Protein AF-A0A2E5JJG6-F1 (afdb_monomer_lite)

Foldseek 3Di:
DDDDDPCPPVVNPVVVVVVVPPPPVLVVVLVVCCVVVVDPVVSVVSVVVVVVVVVLLVLLCVCVVCCVVVVNDPVRSNVSSVVSSVVSVVVVVVVVVVD

Radius of gyration: 17.97 Å; chains: 1; bounding box: 39×38×45 Å

Secondary structure (DSSP, 8-state):
-----TT--HHHHHHHHHHHHS-HHHHHHHHHHHHHH--HHHHHHHHHHHHHHHHHHHGGGHHHHTHHHHT--HHHHHHHHHHHHHHHHHHHHHHTT--

Sequence (99 aa):
MGGRSTWLSGKKIGLAGFLTALPLTTLLALAFSQIEWGDSKQTVEYAKSVFVAIPVSILFFVPFLMADKFNLNFWTCYSMGIALLGLGYFIHAYASKFV

Structure (mmCIF, N/CA/C/O backbone):
data_AF-A0A2E5JJG6-F1
#
_entry.id   AF-A0A2E5JJG6-F1
#
loop_
_atom_site.group_PDB
_atom_site.id
_atom_site.type_symbol
_atom_site.label_atom_id
_atom_site.label_alt_id
_atom_site.label_comp_id
_atom_site.label_asym_id
_atom_site.label_entity_id
_atom_site.label_seq_id
_atom_site.pdbx_PDB_ins_code
_atom_site.Cartn_x
_atom_site.Cartn_y
_atom_site.Cartn_z
_atom_site.occupancy
_atom_site.B_iso_or_equiv
_atom_site.auth_seq_id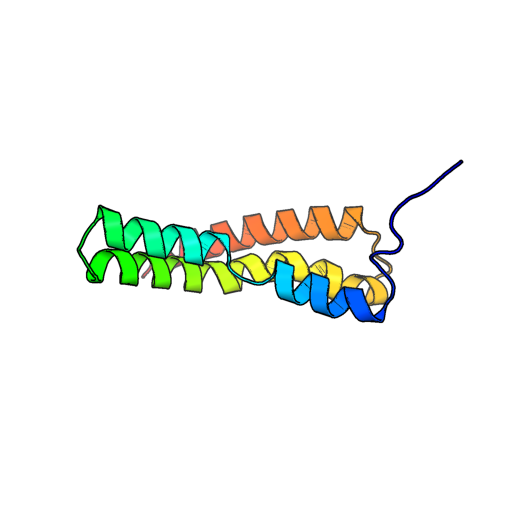
_atom_site.auth_comp_id
_atom_site.auth_asym_id
_atom_site.auth_atom_id
_atom_site.pdbx_PDB_model_num
ATOM 1 N N . MET A 1 1 ? 16.477 21.724 -25.273 1.00 45.44 1 MET A N 1
ATOM 2 C CA . MET A 1 1 ? 15.444 21.962 -24.239 1.00 45.44 1 MET A CA 1
ATOM 3 C C . MET A 1 1 ? 14.796 20.631 -23.890 1.00 45.44 1 MET A C 1
ATOM 5 O O . MET A 1 1 ? 14.281 19.982 -24.786 1.00 45.44 1 MET A O 1
ATOM 9 N N . GLY A 1 2 ? 14.890 20.190 -22.632 1.00 42.97 2 GLY A N 1
ATOM 10 C CA . GLY A 1 2 ? 14.367 18.892 -22.191 1.00 42.97 2 GLY A CA 1
ATOM 11 C C . GLY A 1 2 ? 14.804 18.539 -20.770 1.00 42.97 2 GLY A C 1
ATOM 12 O O . GLY A 1 2 ? 15.446 17.520 -20.557 1.00 42.97 2 GLY A O 1
ATOM 13 N N . GLY A 1 3 ? 14.512 19.406 -19.798 1.00 61.06 3 GLY A N 1
ATOM 14 C CA . GLY A 1 3 ? 14.697 19.070 -18.388 1.00 61.06 3 GLY A CA 1
ATOM 15 C C . GLY A 1 3 ? 13.587 18.131 -17.927 1.00 61.06 3 GLY A C 1
ATOM 16 O O . GLY A 1 3 ? 12.435 18.547 -17.929 1.00 61.06 3 GLY A O 1
ATOM 17 N N . ARG A 1 4 ? 13.911 16.897 -17.517 1.00 46.59 4 ARG A N 1
ATOM 18 C CA . ARG A 1 4 ? 13.031 16.066 -16.674 1.00 46.59 4 ARG A CA 1
ATOM 19 C C . ARG A 1 4 ? 13.850 15.259 -15.655 1.00 46.59 4 ARG A C 1
ATOM 21 O O . ARG A 1 4 ? 14.441 14.237 -15.968 1.00 46.59 4 ARG A O 1
ATOM 28 N N . SER A 1 5 ? 13.857 15.811 -14.438 1.00 49.62 5 SER A N 1
ATOM 29 C CA . SER A 1 5 ? 14.191 15.264 -13.114 1.00 49.62 5 SER A CA 1
ATOM 30 C C . SER A 1 5 ? 15.475 14.454 -12.903 1.00 49.62 5 SER A C 1
ATOM 32 O O . SER A 1 5 ? 15.477 13.234 -12.773 1.00 49.62 5 SER A O 1
ATOM 34 N N . THR A 1 6 ? 16.521 15.200 -12.559 1.00 55.09 6 THR A N 1
ATOM 35 C CA . THR A 1 6 ? 17.684 14.862 -11.712 1.00 55.09 6 THR A CA 1
ATOM 36 C C . THR A 1 6 ? 1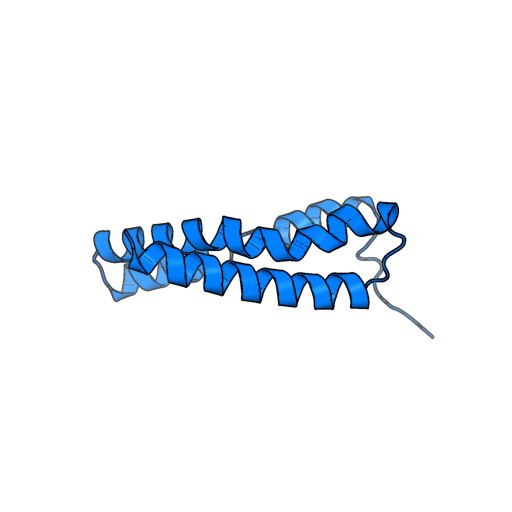7.350 14.324 -10.296 1.00 55.09 6 THR A C 1
ATOM 38 O O . THR A 1 6 ? 18.225 14.235 -9.432 1.00 55.09 6 THR A O 1
ATOM 41 N N . TRP A 1 7 ? 16.101 13.928 -10.024 1.00 52.78 7 TRP A N 1
ATOM 42 C CA . TRP A 1 7 ? 15.646 13.405 -8.727 1.00 52.78 7 TRP A CA 1
ATOM 43 C C . TRP A 1 7 ? 15.741 11.871 -8.605 1.00 52.78 7 TRP A C 1
ATOM 45 O O . TRP A 1 7 ? 15.735 11.360 -7.489 1.00 52.78 7 TRP A O 1
ATOM 55 N N . LEU A 1 8 ? 15.933 11.153 -9.719 1.00 51.84 8 LEU A N 1
ATOM 56 C CA . LEU A 1 8 ? 16.088 9.689 -9.802 1.00 51.84 8 LEU A CA 1
ATOM 57 C C . LEU A 1 8 ? 17.553 9.247 -9.991 1.00 51.84 8 LEU A C 1
ATOM 59 O O . LEU A 1 8 ? 17.834 8.261 -10.665 1.00 51.84 8 LEU A O 1
ATOM 63 N N . SER A 1 9 ? 18.524 9.961 -9.412 1.00 57.66 9 SER A N 1
ATOM 64 C CA . SER A 1 9 ? 19.864 9.372 -9.249 1.00 57.66 9 SER A CA 1
ATOM 65 C C . SER A 1 9 ? 19.697 8.069 -8.456 1.00 57.66 9 SER A C 1
ATOM 67 O O . SER A 1 9 ? 19.045 8.107 -7.418 1.00 57.66 9 SER A O 1
ATOM 69 N N . GLY A 1 10 ? 20.208 6.927 -8.933 1.00 59.12 10 GLY A N 1
ATOM 70 C CA . GLY A 1 10 ? 19.847 5.578 -8.448 1.00 59.12 10 GLY A CA 1
ATOM 71 C C . GLY A 1 10 ? 19.840 5.383 -6.922 1.00 59.12 10 GLY A C 1
ATOM 72 O O . GLY A 1 10 ? 19.011 4.646 -6.396 1.00 59.12 10 GLY A O 1
ATOM 73 N N . LYS A 1 11 ? 20.670 6.134 -6.184 1.00 56.88 11 LYS A N 1
ATOM 74 C CA . LYS A 1 11 ? 20.698 6.166 -4.709 1.00 56.88 11 LYS A CA 1
ATOM 75 C C . LYS A 1 11 ? 19.414 6.735 -4.062 1.00 56.88 11 LYS A C 1
ATOM 77 O O . LYS A 1 11 ? 19.097 6.398 -2.928 1.00 56.88 11 LYS A O 1
ATOM 82 N N . LYS A 1 12 ? 18.670 7.592 -4.770 1.00 67.81 12 LYS A N 1
ATOM 83 C CA . LYS A 1 12 ? 17.406 8.222 -4.343 1.00 67.81 12 LYS A CA 1
ATOM 84 C C . LYS A 1 12 ? 16.165 7.379 -4.654 1.00 67.81 12 LYS A C 1
ATOM 86 O O . LYS A 1 12 ? 15.130 7.624 -4.046 1.00 67.81 12 LYS A O 1
ATOM 91 N N . ILE A 1 13 ? 16.253 6.389 -5.549 1.00 80.25 13 ILE A N 1
ATOM 92 C CA . ILE A 1 13 ? 15.095 5.573 -5.960 1.00 80.25 13 ILE A CA 1
ATOM 93 C C . ILE A 1 13 ? 14.575 4.732 -4.786 1.00 80.25 13 ILE A C 1
ATOM 95 O O . ILE A 1 13 ? 13.375 4.718 -4.535 1.00 80.25 13 ILE A O 1
ATOM 99 N N . GLY A 1 14 ? 15.470 4.103 -4.015 1.00 82.19 14 GLY A N 1
ATOM 100 C CA . GLY A 1 14 ? 15.083 3.310 -2.842 1.00 82.19 14 GLY A CA 1
ATOM 101 C C . GLY A 1 14 ? 14.416 4.145 -1.742 1.00 82.19 14 GLY A C 1
ATOM 102 O O . GLY A 1 14 ? 13.383 3.750 -1.212 1.00 82.19 14 GLY A O 1
ATOM 103 N N . LEU A 1 15 ? 14.956 5.334 -1.449 1.00 84.44 15 LEU A N 1
ATOM 104 C CA . LEU A 1 15 ? 14.347 6.261 -0.486 1.00 84.44 15 LEU A CA 1
ATOM 105 C C . LEU A 1 15 ? 13.004 6.801 -0.982 1.00 84.44 15 LEU A C 1
ATOM 107 O O . LEU A 1 15 ? 12.065 6.886 -0.198 1.00 84.44 15 LEU A O 1
ATOM 111 N N . ALA A 1 16 ? 12.893 7.134 -2.270 1.00 86.19 16 ALA A N 1
ATOM 112 C CA . ALA A 1 16 ? 11.628 7.549 -2.861 1.00 86.19 16 ALA A CA 1
ATOM 113 C C . ALA A 1 16 ? 10.576 6.438 -2.733 1.00 86.19 16 ALA A C 1
ATOM 115 O O . ALA A 1 16 ? 9.488 6.706 -2.239 1.00 86.19 16 ALA A O 1
ATOM 116 N N . GLY A 1 17 ? 10.928 5.193 -3.075 1.00 87.19 17 GLY A N 1
ATOM 117 C CA . GLY A 1 17 ? 10.058 4.025 -2.915 1.00 87.19 17 GLY A CA 1
ATOM 118 C C . GLY A 1 17 ? 9.609 3.809 -1.467 1.00 87.19 17 GLY A C 1
ATOM 119 O O . GLY A 1 17 ? 8.418 3.661 -1.200 1.00 87.19 17 GLY A O 1
ATOM 120 N N . PHE A 1 18 ? 10.545 3.868 -0.515 1.00 88.38 18 PHE A N 1
ATOM 121 C CA . PHE A 1 18 ? 10.238 3.761 0.912 1.00 88.38 18 PHE A CA 1
ATOM 122 C C . PHE A 1 18 ? 9.280 4.861 1.385 1.00 88.38 18 PHE A C 1
ATOM 124 O O . PHE A 1 18 ? 8.261 4.561 1.999 1.00 88.38 18 PHE A O 1
ATOM 131 N N . LEU A 1 19 ? 9.562 6.126 1.055 1.00 90.50 19 LEU A N 1
ATOM 132 C CA . LEU A 1 19 ? 8.705 7.253 1.426 1.00 90.50 19 LEU A CA 1
ATOM 133 C C . LEU A 1 19 ? 7.315 7.150 0.791 1.00 90.50 19 LEU A C 1
ATOM 135 O O . LEU A 1 19 ? 6.334 7.489 1.444 1.00 90.50 19 LEU A O 1
ATOM 139 N N . THR A 1 20 ? 7.210 6.649 -0.445 1.00 88.69 20 THR A N 1
ATOM 140 C CA . THR A 1 20 ? 5.909 6.402 -1.088 1.00 88.69 20 THR A CA 1
ATOM 141 C C . THR A 1 20 ? 5.138 5.245 -0.461 1.00 88.69 20 THR A C 1
ATOM 143 O O . THR A 1 20 ? 3.914 5.243 -0.519 1.00 88.69 20 THR A O 1
ATOM 146 N N . ALA A 1 21 ? 5.830 4.273 0.139 1.00 90.75 21 ALA A N 1
ATOM 147 C CA . ALA A 1 21 ? 5.207 3.147 0.828 1.00 90.75 21 ALA A CA 1
ATOM 148 C C . ALA A 1 21 ? 4.751 3.496 2.255 1.00 90.75 21 ALA A C 1
ATOM 150 O O . ALA A 1 21 ? 3.988 2.736 2.851 1.00 90.75 21 ALA A O 1
ATOM 151 N N . LEU A 1 22 ? 5.201 4.629 2.815 1.00 93.75 22 LEU A N 1
ATOM 152 C CA . LEU A 1 22 ? 4.718 5.086 4.112 1.00 93.75 22 LEU A CA 1
ATOM 153 C C . LEU A 1 22 ? 3.205 5.344 4.046 1.00 93.75 22 LEU A C 1
ATOM 155 O O . LEU A 1 22 ? 2.732 6.015 3.125 1.00 93.75 22 LEU A O 1
ATOM 159 N N . PRO A 1 23 ? 2.436 4.899 5.052 1.00 93.06 23 PRO A N 1
ATOM 160 C CA . PRO A 1 23 ? 0.990 5.064 5.077 1.00 93.06 23 PRO A CA 1
ATOM 161 C C . PRO A 1 23 ? 0.621 6.480 5.554 1.00 93.06 23 PRO A C 1
ATOM 163 O O . PRO A 1 23 ? -0.084 6.657 6.544 1.00 93.06 23 PRO A O 1
ATOM 166 N N . LEU A 1 24 ? 1.128 7.515 4.874 1.00 94.31 24 LEU A N 1
ATOM 167 C CA . LEU A 1 24 ? 0.966 8.922 5.266 1.00 94.31 24 LEU A CA 1
ATOM 168 C C . LEU A 1 24 ? -0.511 9.324 5.336 1.00 94.31 24 LEU A C 1
ATOM 170 O O . LEU A 1 24 ? -0.931 9.996 6.275 1.00 94.31 24 LEU A O 1
ATOM 174 N N . THR A 1 25 ? -1.312 8.861 4.377 1.00 93.50 25 THR A N 1
ATOM 175 C CA . THR A 1 25 ? -2.763 9.082 4.363 1.00 93.50 25 THR A CA 1
ATOM 176 C C . THR A 1 25 ? -3.454 8.386 5.532 1.00 93.50 25 THR A C 1
ATOM 178 O O . THR A 1 25 ? -4.327 8.977 6.158 1.00 93.50 25 THR A O 1
ATOM 181 N N . THR A 1 26 ? -3.037 7.169 5.885 1.00 93.12 26 THR A N 1
ATOM 182 C CA . THR A 1 26 ? -3.545 6.450 7.060 1.00 93.12 26 THR A CA 1
ATOM 183 C C . THR A 1 26 ? -3.181 7.158 8.358 1.00 93.12 26 THR A C 1
ATOM 185 O O . THR A 1 26 ? -4.032 7.259 9.232 1.00 93.12 26 THR A O 1
ATOM 188 N N . LEU A 1 27 ? -1.951 7.668 8.492 1.00 94.38 27 LEU A N 1
ATOM 189 C CA . LEU A 1 27 ? -1.520 8.414 9.680 1.00 94.38 27 LEU A CA 1
ATOM 190 C C . LEU A 1 27 ? -2.400 9.649 9.896 1.00 94.38 27 LEU A C 1
ATOM 192 O O . LEU A 1 27 ? -2.881 9.871 11.004 1.00 94.38 27 LEU A O 1
ATOM 196 N N . LEU A 1 28 ? -2.661 10.410 8.827 1.00 94.81 28 LEU A N 1
ATOM 197 C CA . LEU A 1 28 ? -3.566 11.559 8.876 1.00 94.81 28 LEU A CA 1
ATOM 198 C C . LEU A 1 28 ? -5.002 11.138 9.207 1.00 94.81 28 LEU A C 1
ATOM 200 O O . LEU A 1 28 ? -5.630 11.742 10.072 1.00 94.81 28 LEU A O 1
ATOM 204 N N . ALA A 1 29 ? -5.509 10.081 8.567 1.00 92.00 29 ALA A N 1
ATOM 205 C CA . ALA A 1 29 ? -6.857 9.581 8.816 1.00 92.00 29 ALA A CA 1
ATOM 206 C C . ALA A 1 29 ? -7.045 9.102 10.264 1.00 92.00 29 ALA A C 1
ATOM 208 O O . ALA A 1 29 ? -8.068 9.410 10.859 1.00 92.00 29 ALA A O 1
ATOM 209 N N . LEU A 1 30 ? -6.058 8.413 10.848 1.00 92.12 30 LEU A N 1
ATOM 210 C CA . LEU A 1 30 ? -6.083 7.975 12.249 1.00 92.12 30 LEU A CA 1
ATOM 211 C C . LEU A 1 30 ? -6.012 9.151 13.230 1.00 92.12 30 LEU A C 1
ATOM 213 O O . LEU A 1 30 ? -6.690 9.150 14.255 1.00 92.12 30 LEU A O 1
ATOM 217 N N . ALA A 1 31 ? -5.192 10.162 12.928 1.00 92.25 31 ALA A N 1
ATOM 218 C CA . ALA A 1 31 ? -5.103 11.360 13.755 1.00 92.25 31 ALA A CA 1
ATOM 219 C C . ALA A 1 31 ? -6.442 12.111 13.777 1.00 92.25 31 ALA A C 1
ATOM 221 O O . ALA A 1 31 ? -6.944 12.442 14.849 1.00 92.25 31 ALA A O 1
ATOM 222 N N . PHE A 1 32 ? -7.051 12.325 12.607 1.00 92.06 32 PHE A N 1
ATOM 223 C CA . PHE A 1 32 ? -8.364 12.962 12.521 1.00 92.06 32 PHE A CA 1
ATOM 224 C C . PHE A 1 32 ? -9.474 12.096 13.109 1.00 92.06 32 PHE A C 1
ATOM 226 O O . PHE A 1 32 ? -10.330 12.633 13.801 1.00 92.06 32 PHE A O 1
ATOM 233 N N . SER A 1 33 ? -9.440 10.776 12.922 1.00 87.88 33 SER A N 1
ATOM 234 C CA . SER A 1 33 ? -10.449 9.887 13.500 1.00 87.88 33 SER A CA 1
ATOM 235 C C . SER A 1 33 ? -10.432 9.910 15.025 1.00 87.88 33 SER A C 1
ATOM 237 O O . SER A 1 33 ? -11.488 9.916 15.646 1.00 87.88 33 SER A O 1
ATOM 239 N N . GLN A 1 34 ? -9.248 9.975 15.642 1.00 88.31 34 GLN A N 1
ATOM 240 C CA . GLN A 1 34 ? -9.130 10.071 17.095 1.00 88.31 34 GLN A CA 1
ATOM 241 C C . GLN A 1 34 ? -9.662 11.405 17.631 1.00 88.31 34 GLN A C 1
ATOM 243 O O . GLN A 1 34 ? -10.279 11.429 18.694 1.00 88.31 34 GLN A O 1
ATOM 248 N N . ILE A 1 35 ? -9.424 12.501 16.904 1.00 90.12 35 ILE A N 1
ATOM 249 C CA . ILE A 1 35 ? -9.934 13.832 17.259 1.00 90.12 35 ILE A CA 1
ATOM 250 C C . ILE A 1 35 ? -11.461 13.882 17.113 1.00 90.12 35 ILE A C 1
ATOM 252 O O . ILE A 1 35 ? -12.129 14.428 17.984 1.00 90.12 35 ILE A O 1
ATOM 256 N N . GLU A 1 36 ? -11.997 13.306 16.036 1.00 88.25 36 GLU A N 1
ATOM 257 C CA . GLU A 1 36 ? -13.424 13.338 15.703 1.00 88.25 36 GLU A CA 1
ATOM 258 C C . GLU A 1 36 ? -14.252 12.404 16.593 1.00 88.25 36 GLU A C 1
ATOM 260 O O . GLU A 1 36 ? -15.260 12.809 17.165 1.00 88.25 36 GLU A O 1
ATOM 265 N N . TRP A 1 37 ? -13.845 11.139 16.717 1.00 83.62 37 TRP A N 1
ATOM 266 C CA . TRP A 1 37 ? -14.652 10.129 17.399 1.00 83.62 37 TRP A CA 1
ATOM 267 C C . TRP A 1 37 ? -14.435 10.118 18.908 1.00 83.62 37 TRP A C 1
ATOM 269 O O . TRP A 1 37 ? -15.316 9.665 19.635 1.00 83.62 37 TRP A O 1
ATOM 279 N N . GLY A 1 38 ? -13.266 10.548 19.398 1.00 78.69 38 GLY A N 1
ATOM 280 C CA . GLY A 1 38 ? -12.889 10.467 20.817 1.00 78.69 38 GLY A CA 1
ATOM 281 C C . GLY A 1 38 ? -12.864 9.042 21.402 1.00 78.69 38 GLY A C 1
ATOM 282 O O . GLY A 1 38 ? -12.475 8.858 22.554 1.00 78.69 38 GLY A O 1
ATOM 283 N N . ASP A 1 39 ? -13.254 8.032 20.618 1.00 75.50 39 ASP A N 1
ATOM 284 C CA . ASP A 1 39 ? -13.342 6.625 20.980 1.00 75.50 39 ASP A CA 1
ATOM 285 C C . ASP A 1 39 ? -12.178 5.850 20.356 1.00 75.50 39 ASP A C 1
ATOM 287 O O . ASP A 1 39 ? -12.139 5.549 19.156 1.00 75.50 39 ASP A O 1
ATOM 291 N N . SER A 1 40 ? -11.237 5.461 21.215 1.00 77.88 40 SER A N 1
ATOM 292 C CA . SER A 1 40 ? -10.075 4.660 20.839 1.00 77.88 40 SER A CA 1
ATOM 293 C C . SER A 1 40 ? -10.451 3.326 20.182 1.00 77.88 40 SER A C 1
ATOM 295 O O . SER A 1 40 ? -9.656 2.791 19.410 1.00 77.88 40 SER A O 1
ATOM 297 N N . LYS A 1 41 ? -11.646 2.771 20.430 1.00 87.62 41 LYS A N 1
ATOM 298 C CA . LYS A 1 41 ? -12.082 1.504 19.831 1.00 87.62 41 LYS A CA 1
ATOM 299 C C . LYS A 1 41 ? -12.321 1.640 18.329 1.00 87.62 41 LYS A C 1
ATOM 301 O O . LYS A 1 41 ? -11.849 0.796 17.573 1.00 87.62 41 LYS A O 1
ATOM 306 N N . GLN A 1 42 ? -13.005 2.695 17.887 1.00 86.81 42 GLN A N 1
ATOM 307 C CA . GLN A 1 42 ? -13.281 2.915 16.462 1.00 86.81 42 GLN A CA 1
ATOM 308 C C . GLN A 1 42 ? -11.999 3.211 15.677 1.00 86.81 42 GLN A C 1
ATOM 310 O O . GLN A 1 42 ? -11.778 2.629 14.614 1.00 86.81 42 GLN A O 1
ATOM 315 N N . THR A 1 43 ? -11.107 4.032 16.238 1.00 89.56 43 THR A N 1
ATOM 316 C CA . THR A 1 43 ? -9.776 4.292 15.666 1.00 89.56 43 THR A CA 1
ATOM 317 C C . THR A 1 43 ? -8.961 2.999 15.521 1.00 89.56 43 THR A C 1
ATOM 319 O O . THR A 1 43 ? -8.342 2.768 14.481 1.00 89.56 43 THR A O 1
ATOM 322 N N . VAL A 1 44 ? -8.989 2.114 16.526 1.00 91.25 44 VAL A N 1
ATOM 323 C CA . VAL A 1 44 ? -8.298 0.812 16.478 1.00 91.25 44 VAL A CA 1
ATOM 324 C C . VAL A 1 44 ? -8.901 -0.120 15.424 1.00 91.25 44 VAL A C 1
ATOM 326 O O . VAL A 1 44 ? -8.148 -0.756 14.687 1.00 91.25 44 VAL A O 1
ATOM 329 N N . GLU A 1 45 ? -10.228 -0.201 15.304 1.00 91.62 45 GLU A N 1
ATOM 330 C CA . GLU A 1 45 ? -10.874 -0.998 14.248 1.00 91.62 45 GLU A CA 1
ATOM 331 C C . GLU A 1 45 ? -10.534 -0.475 12.845 1.00 91.62 45 GLU A C 1
ATOM 333 O O . GLU A 1 45 ? -10.234 -1.260 11.943 1.00 91.62 45 GLU A O 1
ATOM 338 N N . TYR A 1 46 ? -10.471 0.846 12.665 1.00 90.69 46 TYR A N 1
ATOM 339 C CA . TYR A 1 46 ? -10.012 1.439 11.410 1.00 90.69 46 TYR A CA 1
ATOM 340 C C . TYR A 1 46 ? -8.553 1.067 11.099 1.00 90.69 46 TYR A C 1
ATOM 342 O O . TYR A 1 46 ? -8.251 0.636 9.984 1.00 90.69 46 TYR A O 1
ATOM 350 N N . ALA A 1 47 ? -7.651 1.135 12.085 1.00 92.81 47 ALA A N 1
ATOM 351 C CA . ALA A 1 47 ? -6.259 0.713 11.914 1.00 92.81 47 ALA A CA 1
ATOM 352 C C . ALA A 1 47 ? -6.141 -0.770 11.512 1.00 92.81 47 ALA A C 1
ATOM 354 O O . ALA A 1 47 ? -5.367 -1.103 10.612 1.00 92.81 47 ALA A O 1
ATOM 355 N N . LYS A 1 48 ? -6.934 -1.659 12.131 1.00 93.12 48 LYS A N 1
ATOM 356 C CA . LYS A 1 48 ? -7.004 -3.085 11.763 1.00 93.12 48 LYS A CA 1
ATOM 357 C C . LYS A 1 48 ? -7.487 -3.276 10.326 1.00 93.12 48 LYS A C 1
ATOM 359 O O . LYS A 1 48 ? -6.887 -4.051 9.586 1.00 93.12 48 LYS A O 1
ATOM 364 N N . SER A 1 49 ? -8.528 -2.550 9.920 1.00 92.38 49 SER A N 1
ATOM 365 C CA . SER A 1 49 ? -9.049 -2.590 8.549 1.00 92.38 49 SER A CA 1
ATOM 366 C C . SER A 1 49 ? -7.978 -2.195 7.527 1.00 92.38 49 SER A C 1
ATOM 368 O O . SER A 1 49 ? -7.738 -2.917 6.556 1.00 92.38 49 SER A O 1
ATOM 370 N N . VAL A 1 50 ? -7.244 -1.107 7.787 1.00 93.31 50 VAL A N 1
ATOM 371 C CA . VAL A 1 50 ? -6.133 -0.685 6.922 1.00 93.31 50 VAL A CA 1
ATOM 372 C C . VAL A 1 50 ? -5.022 -1.733 6.886 1.00 93.31 50 VAL A C 1
ATOM 374 O O . VAL A 1 50 ? -4.506 -2.027 5.810 1.00 93.31 50 VAL A O 1
ATOM 377 N N . PHE A 1 51 ? -4.671 -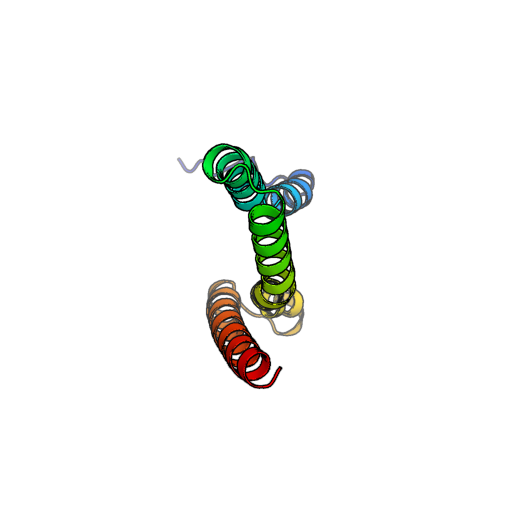2.330 8.026 1.00 93.31 51 PHE A N 1
ATOM 378 C CA . PHE A 1 51 ? -3.654 -3.379 8.080 1.00 93.31 51 PHE A CA 1
ATOM 379 C C . PHE A 1 51 ? -4.001 -4.566 7.173 1.00 93.31 51 PHE A C 1
ATOM 381 O O . PHE A 1 51 ? -3.139 -5.043 6.439 1.00 93.31 51 PHE A O 1
ATOM 388 N N . VAL A 1 52 ? -5.264 -5.000 7.154 1.00 91.44 52 VAL A N 1
ATOM 389 C CA . VAL A 1 52 ? -5.733 -6.089 6.279 1.00 91.44 52 VAL A CA 1
ATOM 390 C C . VAL A 1 52 ? -5.715 -5.693 4.795 1.00 91.44 52 VAL A C 1
ATOM 392 O O . VAL A 1 52 ? -5.477 -6.538 3.930 1.00 91.44 52 VAL A O 1
ATOM 395 N N . ALA A 1 53 ? -5.887 -4.409 4.477 1.00 91.69 53 ALA A N 1
ATOM 396 C CA . ALA A 1 53 ? -5.777 -3.916 3.105 1.00 91.69 53 ALA A CA 1
ATOM 397 C C . ALA A 1 53 ? -4.334 -3.937 2.562 1.00 91.69 53 ALA A C 1
ATOM 399 O O . ALA A 1 53 ? -4.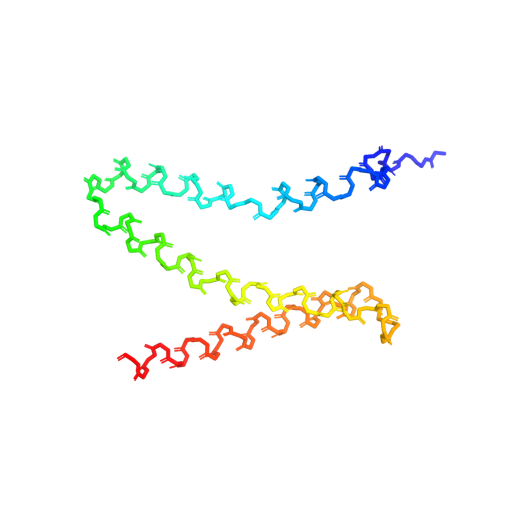149 -3.996 1.345 1.00 91.69 53 ALA A O 1
ATOM 400 N N . ILE A 1 54 ? -3.306 -3.921 3.422 1.00 94.00 54 ILE A N 1
ATOM 401 C CA . ILE A 1 54 ? -1.894 -3.919 2.998 1.00 94.00 54 ILE A CA 1
ATOM 402 C C . ILE A 1 54 ? -1.518 -5.206 2.233 1.00 94.00 54 ILE A C 1
ATOM 404 O O . ILE A 1 54 ? -1.001 -5.097 1.124 1.00 94.00 54 ILE A O 1
ATOM 408 N N . PRO A 1 55 ? -1.795 -6.429 2.728 1.00 92.31 55 PRO A N 1
ATOM 409 C CA . PRO A 1 55 ? -1.573 -7.651 1.954 1.00 92.31 55 PRO A CA 1
ATOM 410 C C . PRO A 1 55 ? -2.238 -7.644 0.575 1.00 92.31 55 PRO A C 1
ATOM 412 O O . PRO A 1 55 ? -1.641 -8.097 -0.400 1.00 92.31 55 PRO A O 1
ATOM 415 N N . VAL A 1 56 ? -3.452 -7.092 0.474 1.00 94.62 56 VAL A N 1
ATOM 416 C CA . VAL A 1 56 ? -4.152 -6.958 -0.809 1.00 94.62 56 VAL A CA 1
ATOM 417 C C . VAL A 1 56 ? -3.424 -5.958 -1.708 1.00 94.62 56 VAL A C 1
ATOM 419 O O . VAL A 1 56 ? -3.226 -6.238 -2.887 1.00 94.62 56 VAL A O 1
ATOM 422 N N . SER A 1 57 ? -2.963 -4.827 -1.164 1.00 94.44 57 SER A N 1
ATOM 423 C CA . SER A 1 57 ? -2.262 -3.799 -1.939 1.00 94.44 57 SER A CA 1
ATOM 424 C C . SER A 1 57 ? -0.903 -4.265 -2.476 1.00 94.44 57 SER A C 1
ATOM 426 O O . SER A 1 57 ? -0.486 -3.826 -3.549 1.00 94.44 57 SER A O 1
ATOM 428 N N . ILE A 1 58 ? -0.251 -5.222 -1.804 1.00 95.38 58 ILE A N 1
ATOM 429 C CA . ILE A 1 58 ? 1.001 -5.843 -2.267 1.00 95.38 58 ILE A CA 1
ATOM 430 C C . ILE A 1 58 ? 0.830 -6.527 -3.636 1.00 95.38 58 ILE A C 1
ATOM 432 O O . ILE A 1 58 ? 1.772 -6.534 -4.433 1.00 95.38 58 ILE A O 1
ATOM 436 N N . LEU A 1 59 ? -0.368 -7.031 -3.966 1.00 96.75 59 LEU A N 1
ATOM 437 C CA . LEU A 1 59 ? -0.644 -7.688 -5.253 1.00 96.75 59 LEU A CA 1
ATOM 438 C C . LEU A 1 59 ? -0.365 -6.790 -6.465 1.00 96.75 59 LEU A C 1
ATOM 440 O O . LEU A 1 59 ? 0.031 -7.293 -7.516 1.00 96.75 59 LEU A O 1
ATOM 444 N N . PHE A 1 60 ? -0.492 -5.469 -6.315 1.00 97.44 60 PHE A N 1
ATOM 445 C CA . PHE A 1 60 ? -0.150 -4.505 -7.362 1.00 97.44 60 PHE A CA 1
ATOM 446 C C . PHE A 1 60 ? 1.305 -4.617 -7.826 1.00 97.44 60 PHE A C 1
ATOM 448 O O . PHE A 1 60 ? 1.602 -4.449 -9.008 1.00 97.44 60 PHE A O 1
ATOM 455 N N . PHE A 1 61 ? 2.221 -4.891 -6.896 1.00 96.56 61 PHE A N 1
ATOM 456 C CA . PHE A 1 61 ? 3.657 -4.884 -7.159 1.00 96.56 61 PHE A CA 1
ATOM 457 C C . PHE A 1 61 ? 4.154 -6.203 -7.759 1.00 96.56 61 PHE A C 1
ATOM 459 O O . PHE A 1 61 ? 5.252 -6.238 -8.309 1.00 96.56 61 PHE A O 1
ATOM 466 N N . VAL A 1 62 ? 3.357 -7.277 -7.709 1.00 97.12 62 VAL A N 1
ATOM 467 C CA . VAL A 1 62 ? 3.757 -8.615 -8.178 1.00 97.12 62 VAL A CA 1
ATOM 468 C C . VAL A 1 62 ? 4.236 -8.614 -9.641 1.00 97.12 62 VAL A C 1
ATOM 470 O O . VAL A 1 62 ? 5.337 -9.110 -9.885 1.00 97.12 62 VAL A O 1
ATOM 473 N N . PRO A 1 63 ? 3.525 -8.012 -10.618 1.00 97.00 63 PRO A N 1
ATOM 474 C CA . PRO A 1 63 ? 4.003 -7.964 -12.002 1.00 97.00 63 PRO A CA 1
ATOM 475 C C . PRO A 1 63 ? 5.304 -7.170 -12.152 1.00 97.00 63 PRO A C 1
ATOM 477 O O . PRO A 1 63 ? 6.168 -7.553 -12.935 1.00 97.00 63 PRO A O 1
ATOM 480 N N . PHE A 1 64 ? 5.477 -6.102 -11.364 1.00 96.50 64 PHE A N 1
ATOM 481 C CA . PHE A 1 64 ? 6.700 -5.299 -11.365 1.00 96.50 64 PHE A CA 1
ATOM 482 C C . PHE A 1 64 ? 7.906 -6.084 -10.834 1.00 96.50 64 PHE A C 1
ATOM 484 O O . PHE A 1 64 ? 8.981 -5.993 -11.418 1.00 96.50 64 PHE A O 1
ATOM 491 N N . LEU A 1 65 ? 7.733 -6.911 -9.795 1.00 95.62 65 LEU A N 1
ATOM 492 C CA . LEU A 1 65 ? 8.787 -7.804 -9.282 1.00 95.62 65 LEU A CA 1
ATOM 493 C C . LEU A 1 65 ? 9.210 -8.872 -10.301 1.00 95.62 65 LEU A C 1
ATOM 495 O O . LEU A 1 65 ? 10.315 -9.403 -10.235 1.00 95.62 65 LEU A O 1
ATOM 499 N N . MET A 1 66 ? 8.320 -9.203 -11.235 1.00 96.62 66 MET A N 1
ATOM 500 C CA . MET A 1 66 ? 8.526 -10.222 -12.261 1.00 96.62 66 MET A CA 1
ATOM 501 C C . MET A 1 66 ? 8.919 -9.617 -13.620 1.00 96.62 66 MET A C 1
ATOM 503 O O . MET A 1 66 ? 9.176 -10.368 -14.561 1.00 96.62 66 MET A O 1
ATOM 507 N N . ALA A 1 67 ? 8.996 -8.287 -13.732 1.00 96.94 67 ALA A N 1
ATOM 508 C CA . ALA A 1 67 ? 9.139 -7.587 -15.006 1.00 96.94 67 ALA A CA 1
ATOM 509 C C . ALA A 1 67 ? 10.382 -8.028 -15.790 1.00 96.94 67 ALA A C 1
ATOM 511 O O . ALA A 1 67 ? 10.264 -8.391 -16.961 1.00 96.94 67 ALA A O 1
ATOM 512 N N . ASP A 1 68 ? 11.540 -8.103 -15.130 1.00 94.06 68 ASP A N 1
ATOM 513 C CA . ASP A 1 68 ? 12.799 -8.509 -15.767 1.00 94.06 68 ASP A CA 1
ATOM 514 C C . ASP A 1 68 ? 12.777 -9.979 -16.211 1.00 94.06 68 ASP A C 1
ATOM 516 O O . ASP A 1 68 ? 13.318 -10.330 -17.259 1.00 94.06 68 ASP A O 1
ATOM 520 N N . LYS A 1 69 ? 12.097 -10.845 -15.448 1.00 96.31 69 LYS A N 1
ATOM 521 C CA . LYS A 1 69 ? 12.012 -12.285 -15.731 1.00 96.31 69 LYS A CA 1
ATOM 522 C C . LYS A 1 69 ? 11.172 -12.590 -16.973 1.00 96.31 69 LYS A C 1
ATOM 524 O O . LYS A 1 69 ? 11.485 -13.534 -17.693 1.00 96.31 69 LYS A O 1
ATOM 529 N N . PHE A 1 70 ? 10.110 -11.821 -17.211 1.00 95.75 70 PHE A N 1
ATOM 530 C CA . PHE A 1 70 ? 9.183 -12.033 -18.333 1.00 95.75 70 PHE A CA 1
ATOM 531 C C . PHE A 1 70 ? 9.280 -10.952 -19.415 1.00 95.75 70 PHE A C 1
ATOM 533 O O . PHE A 1 70 ? 8.458 -10.935 -20.327 1.00 95.75 70 PHE A O 1
ATOM 540 N N . ASN A 1 71 ? 10.276 -10.065 -19.328 1.00 95.38 71 ASN A N 1
ATOM 541 C CA . ASN A 1 71 ? 10.473 -8.946 -20.250 1.00 95.38 71 ASN A CA 1
ATOM 542 C C . ASN A 1 71 ? 9.212 -8.061 -20.390 1.00 95.38 71 ASN A C 1
ATOM 544 O O . ASN A 1 71 ? 8.826 -7.644 -21.482 1.00 95.38 71 ASN A O 1
ATOM 548 N N . LEU A 1 72 ? 8.522 -7.812 -19.272 1.00 96.25 72 LEU A N 1
ATOM 549 C CA . LEU A 1 72 ? 7.285 -7.031 -19.260 1.00 96.25 72 LEU A CA 1
ATOM 550 C C . LEU A 1 72 ? 7.601 -5.538 -19.320 1.00 96.25 72 LEU A C 1
ATOM 552 O O . LEU A 1 72 ? 8.452 -5.034 -18.589 1.00 96.25 72 LEU A O 1
ATOM 556 N N . ASN A 1 73 ? 6.863 -4.806 -20.153 1.00 96.88 73 ASN A N 1
ATOM 557 C CA . ASN A 1 73 ? 6.933 -3.349 -20.156 1.00 96.88 73 ASN A CA 1
ATOM 558 C C . ASN A 1 73 ? 6.111 -2.743 -18.999 1.00 96.88 73 ASN A C 1
ATOM 560 O O . ASN A 1 73 ? 5.281 -3.407 -18.374 1.00 96.88 73 ASN A O 1
ATOM 564 N N . PHE A 1 74 ? 6.308 -1.444 -18.753 1.00 95.38 74 PHE A N 1
ATOM 565 C CA . PHE A 1 74 ? 5.624 -0.705 -17.687 1.00 95.38 74 PHE A CA 1
ATOM 566 C C . PHE A 1 74 ? 4.093 -0.824 -17.736 1.00 95.38 74 PHE A C 1
ATOM 568 O O . PHE A 1 74 ? 3.469 -1.093 -16.713 1.00 95.38 74 PHE A O 1
ATOM 575 N N . TRP A 1 75 ? 3.481 -0.628 -18.907 1.00 97.75 75 TRP A N 1
ATOM 576 C CA . TRP A 1 75 ? 2.022 -0.609 -19.052 1.00 97.75 75 TRP A CA 1
ATOM 577 C C . TRP A 1 75 ? 1.405 -1.990 -18.844 1.00 97.75 75 TRP A C 1
ATOM 579 O O . TRP A 1 75 ? 0.328 -2.102 -18.253 1.00 97.75 75 TRP A O 1
ATOM 589 N N . THR A 1 76 ? 2.109 -3.042 -19.260 1.00 97.25 76 THR A N 1
ATOM 590 C CA . THR A 1 76 ? 1.736 -4.424 -18.959 1.00 97.25 76 THR A CA 1
ATOM 591 C C . THR A 1 76 ? 1.762 -4.664 -17.450 1.00 97.25 76 THR A C 1
ATOM 593 O O . THR A 1 76 ? 0.754 -5.087 -16.893 1.00 97.25 76 THR A O 1
ATOM 596 N N . CYS A 1 77 ? 2.849 -4.308 -16.756 1.00 98.00 77 CYS A N 1
ATOM 597 C CA . CYS A 1 77 ? 2.926 -4.450 -15.297 1.00 98.00 77 CYS A CA 1
ATOM 598 C C . CYS A 1 77 ? 1.846 -3.642 -14.571 1.00 98.00 77 CYS A C 1
ATOM 600 O O . CYS A 1 77 ? 1.198 -4.154 -13.662 1.00 98.00 77 CYS A O 1
ATOM 602 N N . TYR A 1 78 ? 1.624 -2.397 -14.992 1.00 97.88 78 TYR A N 1
ATOM 603 C CA . TYR A 1 78 ? 0.654 -1.492 -14.383 1.00 97.88 78 TYR A CA 1
ATOM 604 C C . TYR A 1 78 ? -0.784 -2.008 -14.519 1.00 97.88 78 TYR A C 1
ATOM 606 O O . TYR A 1 78 ? -1.510 -2.096 -13.530 1.00 97.88 78 TYR A O 1
ATOM 614 N N . SER A 1 79 ? -1.186 -2.408 -15.730 1.00 98.19 79 SER A N 1
ATOM 615 C CA . SER A 1 79 ? -2.527 -2.951 -15.987 1.00 98.19 79 SER A CA 1
ATOM 616 C C . SER A 1 79 ? -2.758 -4.294 -15.291 1.00 98.19 79 SER A C 1
ATOM 618 O O . SER A 1 79 ? -3.798 -4.482 -14.660 1.00 98.19 79 SER A O 1
ATOM 620 N N . MET A 1 80 ? -1.773 -5.198 -15.320 1.00 98.12 80 MET A N 1
ATOM 621 C CA . MET A 1 80 ? -1.829 -6.457 -14.573 1.00 98.12 80 MET A CA 1
ATOM 622 C C . MET A 1 80 ? -1.904 -6.219 -13.064 1.00 98.12 80 MET A C 1
ATOM 624 O O . MET A 1 80 ? -2.658 -6.904 -12.379 1.00 98.12 80 MET A O 1
ATOM 628 N N . GLY A 1 81 ? -1.160 -5.242 -12.543 1.00 97.94 81 GLY A N 1
ATOM 629 C CA . GLY A 1 81 ? -1.176 -4.883 -11.128 1.00 97.94 81 GLY A CA 1
ATOM 630 C C . GLY A 1 81 ? -2.558 -4.407 -10.689 1.00 97.94 81 GLY A C 1
ATOM 631 O O . GLY A 1 81 ? -3.071 -4.866 -9.673 1.00 97.94 81 GLY A O 1
ATOM 632 N N . ILE A 1 82 ? -3.205 -3.549 -11.485 1.00 98.06 82 ILE A N 1
ATOM 633 C CA . ILE A 1 82 ? -4.590 -3.114 -11.241 1.00 98.06 82 ILE A CA 1
ATOM 634 C C . ILE A 1 82 ? -5.558 -4.301 -11.285 1.00 98.06 82 ILE A C 1
ATOM 636 O O . ILE A 1 82 ? -6.411 -4.427 -10.406 1.00 98.06 82 ILE A O 1
ATOM 640 N N . ALA A 1 83 ? -5.422 -5.190 -12.272 1.00 97.94 83 ALA A N 1
ATOM 641 C CA . ALA A 1 83 ? -6.265 -6.379 -12.368 1.00 97.94 83 ALA A CA 1
ATOM 642 C C . ALA A 1 83 ? -6.109 -7.288 -11.136 1.00 97.94 83 ALA A C 1
ATOM 644 O O . ALA A 1 83 ? -7.106 -7.723 -10.561 1.00 97.94 83 ALA A O 1
ATOM 645 N N . LEU A 1 84 ? -4.873 -7.523 -10.683 1.00 97.62 84 LEU A N 1
ATOM 646 C CA . LEU A 1 84 ? -4.580 -8.312 -9.486 1.00 97.62 84 LEU A CA 1
ATOM 647 C C . LEU A 1 84 ? -5.111 -7.659 -8.207 1.00 97.62 84 LEU A C 1
ATOM 649 O O . LEU A 1 84 ? -5.644 -8.369 -7.360 1.00 97.62 84 LEU A O 1
ATOM 653 N N . LEU A 1 85 ? -5.025 -6.331 -8.076 1.00 96.31 85 LEU A N 1
ATOM 654 C CA . LEU A 1 85 ? -5.656 -5.602 -6.971 1.00 96.31 85 LEU A CA 1
ATOM 655 C C . LEU A 1 85 ? -7.168 -5.820 -6.945 1.00 96.31 85 LEU A C 1
ATOM 657 O O . LEU A 1 85 ? -7.723 -6.129 -5.892 1.00 96.31 85 LEU A O 1
ATOM 661 N N . GLY A 1 86 ? -7.827 -5.678 -8.098 1.00 95.81 86 GLY A N 1
ATOM 662 C CA . GLY A 1 86 ? -9.264 -5.905 -8.220 1.00 95.81 86 GLY A CA 1
ATOM 663 C C . GLY A 1 86 ? -9.643 -7.328 -7.814 1.00 95.81 86 GLY A C 1
ATOM 664 O O . GLY A 1 86 ? -10.511 -7.520 -6.965 1.00 95.81 86 GLY A O 1
ATOM 665 N N . LEU A 1 87 ? -8.942 -8.329 -8.354 1.00 96.38 87 LEU A N 1
ATOM 666 C CA . LEU A 1 87 ? -9.155 -9.735 -8.002 1.00 96.38 87 LEU A CA 1
ATOM 667 C C . LEU A 1 87 ? -8.911 -10.001 -6.512 1.00 96.38 87 LEU A C 1
ATOM 669 O O . LEU A 1 87 ? -9.741 -10.633 -5.862 1.00 96.38 87 LEU A O 1
ATOM 673 N N . GLY A 1 88 ? -7.815 -9.487 -5.954 1.00 95.00 88 GLY A N 1
ATOM 674 C CA . GLY A 1 88 ? -7.490 -9.619 -4.537 1.00 95.00 88 GLY A CA 1
ATOM 675 C C . GLY A 1 88 ? -8.550 -9.003 -3.629 1.00 95.00 88 GLY A C 1
ATOM 676 O O . GLY A 1 88 ? -8.938 -9.620 -2.638 1.00 95.00 88 GLY A O 1
ATOM 677 N N . TYR A 1 89 ? -9.075 -7.832 -3.999 1.00 93.56 89 TYR A N 1
ATOM 678 C CA . TYR A 1 89 ? -10.188 -7.201 -3.294 1.00 93.56 89 TYR A CA 1
ATOM 679 C C . TYR A 1 89 ? -11.439 -8.084 -3.305 1.00 93.56 89 TYR A C 1
ATOM 681 O O . TYR A 1 89 ? -12.029 -8.299 -2.248 1.00 93.56 89 TYR A O 1
ATOM 689 N N . PHE A 1 90 ? -11.828 -8.639 -4.457 1.00 93.94 90 PHE A N 1
ATOM 690 C CA . PHE A 1 90 ? -12.998 -9.520 -4.538 1.00 93.94 90 PHE A CA 1
ATOM 691 C C . PHE A 1 90 ? -12.818 -10.810 -3.738 1.00 93.94 90 PHE A C 1
ATOM 693 O O . PHE A 1 90 ? -13.750 -11.227 -3.053 1.00 93.94 90 PHE A O 1
ATOM 700 N N . ILE A 1 91 ? -11.630 -11.420 -3.777 1.00 92.81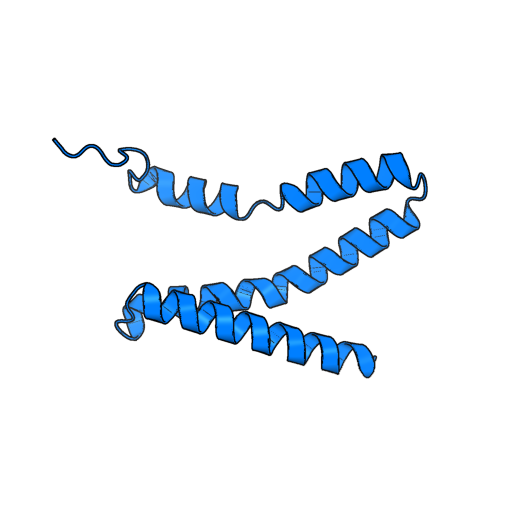 91 ILE A N 1
ATOM 701 C CA . ILE A 1 91 ? -11.316 -12.618 -2.986 1.00 92.81 91 ILE A CA 1
ATOM 702 C C . ILE A 1 91 ? -11.418 -12.305 -1.493 1.00 92.81 91 ILE A C 1
ATOM 704 O O . ILE A 1 91 ? -12.090 -13.031 -0.763 1.00 92.81 91 ILE A O 1
ATOM 708 N N . HIS A 1 92 ? -10.804 -11.208 -1.044 1.00 91.38 92 HIS A N 1
ATOM 709 C CA . HIS A 1 92 ? -10.881 -10.767 0.345 1.00 91.38 92 HIS A CA 1
ATOM 710 C C . HIS A 1 92 ? -12.327 -10.474 0.769 1.00 91.38 92 HIS A C 1
ATOM 712 O O . HIS A 1 92 ? -12.774 -10.971 1.797 1.00 91.38 92 HIS A O 1
ATOM 718 N N . ALA A 1 93 ? -13.075 -9.718 -0.039 1.00 88.88 93 ALA A N 1
ATOM 719 C CA . ALA A 1 93 ? -14.465 -9.360 0.235 1.00 88.88 93 ALA A CA 1
ATOM 720 C C . ALA A 1 93 ? -15.412 -10.568 0.229 1.00 88.88 93 ALA A C 1
ATOM 722 O O . ALA A 1 93 ? -16.443 -10.546 0.898 1.00 88.88 93 ALA A O 1
ATOM 723 N N . TYR A 1 94 ? -15.098 -11.611 -0.542 1.00 90.50 94 TYR A N 1
ATOM 724 C CA . TYR A 1 94 ? -15.812 -12.877 -0.476 1.00 90.50 94 TYR A CA 1
ATOM 725 C C . TYR A 1 94 ? -15.447 -13.609 0.814 1.00 90.50 94 TYR A C 1
ATOM 727 O O . TYR A 1 94 ? -16.343 -13.920 1.586 1.00 90.50 94 TYR A O 1
ATOM 735 N N . ALA A 1 95 ? -14.157 -13.807 1.101 1.00 87.56 95 ALA A N 1
ATOM 736 C CA . ALA A 1 95 ? -13.684 -14.523 2.287 1.00 87.56 95 ALA A CA 1
ATOM 737 C C . ALA A 1 95 ? -14.177 -13.903 3.605 1.00 87.56 95 ALA A C 1
ATOM 739 O O . ALA A 1 95 ? -14.612 -14.632 4.493 1.00 87.56 95 ALA A O 1
ATOM 740 N N . SER A 1 96 ? -14.190 -12.572 3.713 1.00 83.12 96 SER A N 1
ATOM 741 C CA . SER A 1 96 ? -14.682 -11.863 4.899 1.00 83.12 96 SER A CA 1
ATOM 742 C C . SER A 1 96 ? -16.188 -12.006 5.132 1.00 83.12 96 SER A C 1
ATOM 744 O O . SER A 1 96 ? -16.652 -11.729 6.229 1.00 83.12 96 SER A O 1
ATOM 746 N N . LYS A 1 97 ? -16.970 -12.447 4.135 1.00 75.88 97 LYS A N 1
ATOM 747 C CA . LYS A 1 97 ? -18.389 -12.791 4.328 1.00 75.88 97 LYS A CA 1
ATOM 748 C C . LYS A 1 97 ? -18.599 -14.181 4.933 1.00 75.88 97 LYS A C 1
ATOM 750 O O . LYS A 1 97 ? -19.701 -14.450 5.397 1.00 75.88 97 LYS A O 1
ATOM 755 N N . PHE A 1 98 ? -17.594 -15.058 4.886 1.00 65.69 98 PHE A N 1
ATOM 756 C CA . PHE A 1 98 ? -17.664 -16.424 5.430 1.00 65.69 98 PHE A CA 1
ATOM 757 C C . PHE A 1 98 ? -17.007 -16.565 6.811 1.00 65.69 98 PHE A C 1
ATOM 759 O O . PHE A 1 98 ? -17.029 -17.663 7.365 1.00 65.69 98 PHE A O 1
ATOM 766 N N . VAL A 1 99 ? -16.420 -15.483 7.336 1.00 55.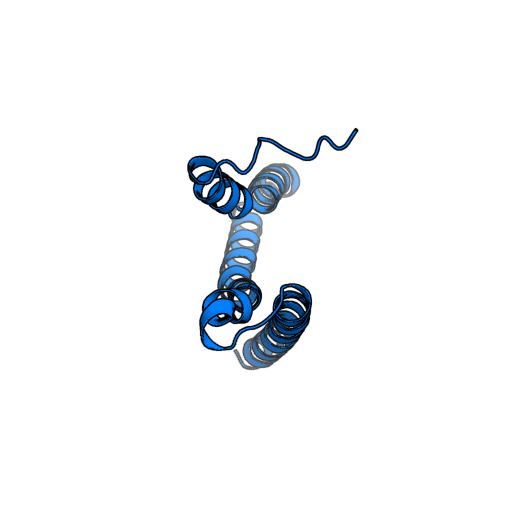03 99 VAL A N 1
ATOM 767 C CA . VAL A 1 99 ? -15.862 -15.379 8.696 1.00 55.03 99 VAL A CA 1
ATOM 768 C C . VAL A 1 99 ? -16.780 -14.494 9.530 1.00 55.03 99 VAL A C 1
ATOM 770 O O . VAL A 1 99 ? -17.743 -15.054 10.093 1.00 55.03 99 VAL A O 1
#

pLDDT: mean 86.85, std 14.13, range [42.97, 98.19]